Protein AF-A0A9W9FA28-F1 (afdb_monomer_lite)

Radius of gyration: 20.28 Å; chains: 1; bounding box: 43×31×61 Å

Organism: NCBI:txid1506179

Foldseek 3Di:
DLVVCVVPAPLVNLLVVLVVQLVVLVVVQVVVCVVVVHGPPVSNVVSVVSVVVSVVSVVVVVVLVVPDPPDDPDPPDPPPPPPPCVVVVVVVVVVVVD

pLDDT: mean 70.17, std 15.49, range [43.72, 92.81]

Structure (mmCIF, N/CA/C/O backbone):
data_AF-A0A9W9FA28-F1
#
_entry.id   AF-A0A9W9FA28-F1
#
loop_
_atom_site.group_PDB
_atom_site.id
_atom_site.type_symbol
_atom_site.label_atom_id
_atom_site.label_alt_id
_atom_site.label_comp_id
_atom_site.label_asym_id
_atom_site.label_entity_id
_atom_site.label_seq_id
_atom_site.pdbx_PDB_ins_code
_atom_site.Cartn_x
_atom_site.Cartn_y
_atom_site.Cartn_z
_atom_site.occupancy
_atom_site.B_iso_or_equiv
_atom_site.auth_seq_id
_atom_site.auth_comp_id
_atom_site.auth_asym_id
_atom_site.auth_atom_id
_atom_site.pdbx_PDB_model_num
ATOM 1 N N . MET A 1 1 ? 10.135 2.024 8.952 1.00 55.69 1 MET A N 1
ATOM 2 C CA . MET A 1 1 ? 8.764 2.396 9.379 1.00 55.69 1 MET A CA 1
ATOM 3 C C . MET A 1 1 ? 7.831 1.179 9.445 1.00 55.69 1 MET A C 1
ATOM 5 O O . MET A 1 1 ? 7.202 1.000 10.479 1.00 55.69 1 MET A O 1
ATOM 9 N N . LEU A 1 2 ? 7.817 0.286 8.439 1.00 59.38 2 LEU A N 1
ATOM 10 C CA . LEU A 1 2 ? 6.986 -0.940 8.397 1.00 59.38 2 LEU A CA 1
ATOM 11 C C . LEU A 1 2 ? 7.054 -1.848 9.644 1.00 59.38 2 LEU A C 1
ATOM 13 O O . LEU A 1 2 ? 6.020 -2.187 10.217 1.00 59.38 2 LEU A O 1
ATOM 17 N N . LEU A 1 3 ? 8.258 -2.198 10.114 1.00 53.91 3 LEU A N 1
ATOM 18 C CA . LEU A 1 3 ? 8.432 -3.066 11.294 1.00 53.91 3 LEU A CA 1
ATOM 19 C C . LEU A 1 3 ? 7.964 -2.417 12.609 1.00 53.91 3 LEU A C 1
ATOM 21 O O . LEU A 1 3 ? 7.592 -3.118 13.543 1.00 53.91 3 LEU A O 1
AT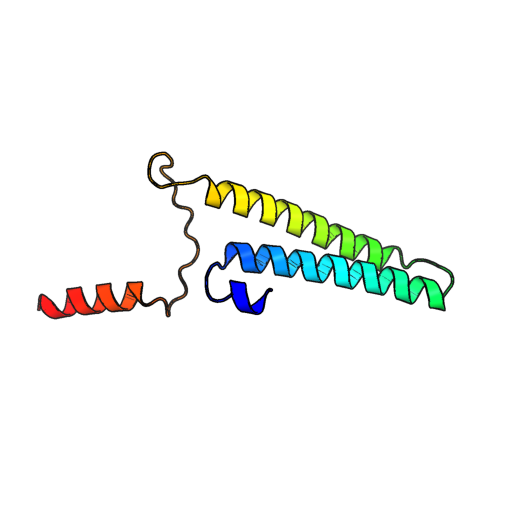OM 25 N N . CYS A 1 4 ? 7.943 -1.083 12.676 1.00 53.09 4 CYS A N 1
ATOM 26 C CA . CYS A 1 4 ? 7.490 -0.341 13.856 1.00 53.09 4 CYS A CA 1
ATOM 27 C C . CYS A 1 4 ? 5.949 -0.321 13.958 1.00 53.09 4 CYS A C 1
ATOM 29 O O . CYS A 1 4 ? 5.390 -0.357 15.051 1.00 53.09 4 CYS A O 1
ATOM 31 N N . ILE A 1 5 ? 5.254 -0.336 12.814 1.00 59.12 5 ILE A N 1
ATOM 32 C CA . ILE A 1 5 ? 3.785 -0.291 12.713 1.00 59.12 5 ILE A CA 1
ATOM 33 C C . ILE A 1 5 ? 3.146 -1.674 12.921 1.00 59.12 5 ILE A C 1
ATOM 35 O O . ILE A 1 5 ? 2.045 -1.759 13.469 1.00 59.12 5 ILE A O 1
ATOM 39 N N . LEU A 1 6 ? 3.856 -2.758 12.577 1.00 52.38 6 LEU A N 1
ATOM 40 C CA . LEU A 1 6 ? 3.413 -4.152 12.756 1.00 52.38 6 LEU A CA 1
ATOM 41 C C . LEU A 1 6 ? 2.942 -4.482 14.180 1.00 52.38 6 LEU A C 1
ATOM 43 O O . LEU A 1 6 ? 2.058 -5.315 14.360 1.00 52.38 6 LEU A O 1
ATOM 47 N N . LYS A 1 7 ? 3.510 -3.817 15.191 1.00 49.66 7 LYS A N 1
ATOM 48 C CA . LYS A 1 7 ? 3.158 -4.022 16.600 1.00 49.66 7 LYS A CA 1
ATOM 49 C C . LYS A 1 7 ? 1.871 -3.294 17.027 1.00 49.66 7 LYS A C 1
ATOM 51 O O . LYS A 1 7 ? 1.301 -3.669 18.046 1.00 49.66 7 LYS A O 1
ATOM 56 N N . SER A 1 8 ? 1.422 -2.277 16.285 1.00 56.91 8 SER A N 1
ATOM 57 C CA . SER A 1 8 ? 0.394 -1.330 16.754 1.00 56.91 8 SER A CA 1
ATOM 58 C C . SER A 1 8 ? -0.846 -1.223 15.852 1.00 56.91 8 SER A C 1
ATOM 60 O O . SER A 1 8 ? -1.935 -0.973 16.357 1.00 56.91 8 SER A O 1
ATOM 62 N N . SER A 1 9 ? -0.745 -1.441 14.532 1.00 65.88 9 SER A N 1
ATOM 63 C CA . SER A 1 9 ? -1.917 -1.379 13.639 1.00 65.88 9 SER A CA 1
ATOM 64 C C . SER A 1 9 ? -1.716 -2.155 12.335 1.00 65.88 9 SER A C 1
ATOM 66 O O . SER A 1 9 ? -0.847 -1.841 11.521 1.00 65.88 9 SER A O 1
ATOM 68 N N . THR A 1 10 ? -2.568 -3.157 12.104 1.00 64.69 10 THR A N 1
ATOM 69 C CA . THR A 1 10 ? -2.563 -3.982 10.884 1.00 64.69 10 THR A CA 1
ATOM 70 C C . THR A 1 10 ? -2.993 -3.193 9.641 1.00 64.69 10 THR A C 1
ATOM 72 O O . THR A 1 10 ? -2.498 -3.452 8.546 1.00 64.69 10 THR A O 1
ATOM 75 N N . ALA A 1 11 ? -3.875 -2.202 9.797 1.00 69.38 11 ALA A N 1
ATOM 76 C CA . ALA A 1 11 ? -4.368 -1.394 8.683 1.00 69.38 11 ALA A CA 1
ATOM 77 C C . ALA A 1 11 ? -3.290 -0.425 8.156 1.00 69.38 11 ALA A C 1
ATOM 79 O O . ALA A 1 11 ? -3.097 -0.315 6.942 1.00 69.38 11 ALA A O 1
ATOM 80 N N . LEU A 1 12 ? -2.517 0.195 9.057 1.00 71.38 12 LEU A N 1
ATOM 81 C CA . LEU A 1 12 ? -1.370 1.030 8.686 1.00 71.38 12 LEU A CA 1
ATOM 82 C C . LEU A 1 12 ? -0.235 0.193 8.077 1.00 71.38 12 LEU A C 1
ATOM 84 O O . LEU A 1 12 ? 0.449 0.662 7.171 1.00 71.38 12 LEU A O 1
ATOM 88 N N . PHE A 1 13 ? -0.050 -1.054 8.521 1.00 75.19 13 PHE A N 1
ATOM 89 C CA . PHE A 1 13 ? 0.945 -1.956 7.936 1.00 75.19 13 PHE A CA 1
ATOM 90 C C . PHE A 1 13 ? 0.671 -2.244 6.453 1.00 75.19 13 PHE A C 1
ATOM 92 O O . PHE A 1 13 ? 1.578 -2.110 5.634 1.00 75.19 13 PHE A O 1
ATOM 99 N N . LEU A 1 14 ? -0.573 -2.586 6.098 1.00 76.44 14 LEU A N 1
ATOM 100 C CA . LEU A 1 14 ? -0.956 -2.863 4.708 1.00 76.44 14 LEU A CA 1
ATOM 101 C C . LEU A 1 14 ? -0.779 -1.638 3.797 1.00 76.44 14 LEU A C 1
ATOM 103 O O . LEU A 1 14 ? -0.307 -1.783 2.672 1.00 76.44 14 LEU A O 1
ATOM 107 N N . LEU A 1 15 ? -1.098 -0.436 4.291 1.00 82.88 15 LEU A N 1
ATOM 108 C CA . LEU A 1 15 ? -0.902 0.820 3.557 1.00 82.88 15 LEU A CA 1
ATOM 109 C C . LEU A 1 15 ? 0.570 1.024 3.196 1.00 82.88 15 LEU A C 1
ATOM 111 O O . LEU A 1 15 ? 0.897 1.188 2.021 1.00 82.88 15 LEU A O 1
ATOM 115 N N . PHE A 1 16 ? 1.455 0.988 4.197 1.00 81.69 16 PHE A N 1
ATOM 116 C CA . PHE A 1 16 ? 2.886 1.163 3.962 1.00 81.69 16 PHE A CA 1
ATOM 117 C C . PHE A 1 16 ? 3.447 0.043 3.084 1.00 81.69 16 PHE A C 1
ATOM 119 O O . PHE A 1 16 ? 4.242 0.322 2.202 1.00 81.69 16 PHE A O 1
ATOM 126 N N . PHE A 1 17 ? 2.970 -1.196 3.232 1.00 84.00 17 PHE A N 1
ATOM 127 C CA . PHE A 1 17 ? 3.438 -2.316 2.417 1.00 84.00 17 PHE A CA 1
ATOM 128 C C . PHE A 1 17 ? 3.149 -2.107 0.923 1.00 84.00 17 PHE A C 1
ATOM 130 O O . PHE A 1 17 ? 4.056 -2.228 0.101 1.00 84.00 17 PHE A O 1
ATOM 137 N N . PHE A 1 18 ? 1.914 -1.744 0.560 1.00 88.06 18 PHE A N 1
ATOM 138 C CA . PHE A 1 18 ? 1.570 -1.467 -0.841 1.00 88.06 18 PHE A CA 1
ATOM 139 C C . PHE A 1 18 ? 2.305 -0.239 -1.388 1.00 88.06 18 PHE A C 1
ATOM 141 O O . PHE A 1 18 ? 2.704 -0.222 -2.554 1.00 88.06 18 PHE A O 1
ATOM 148 N N . LEU A 1 19 ? 2.522 0.773 -0.546 1.00 90.06 19 LEU A N 1
ATOM 149 C CA . LEU A 1 19 ? 3.247 1.983 -0.917 1.00 90.06 19 LEU A CA 1
ATOM 150 C C . LEU A 1 19 ? 4.746 1.720 -1.156 1.00 90.06 19 LEU A C 1
ATOM 152 O O . LEU A 1 19 ? 5.291 2.192 -2.154 1.00 90.06 19 LEU A O 1
ATOM 156 N N . ASP A 1 20 ? 5.395 0.944 -0.286 1.00 88.44 20 ASP A N 1
ATOM 157 C CA . ASP A 1 20 ? 6.795 0.525 -0.429 1.00 88.44 20 ASP A CA 1
ATOM 158 C C . ASP A 1 20 ? 6.989 -0.297 -1.718 1.00 88.44 20 ASP A C 1
ATOM 160 O O . ASP A 1 20 ? 7.925 -0.048 -2.480 1.00 88.44 20 ASP A O 1
ATOM 164 N N . VAL A 1 21 ? 6.061 -1.212 -2.030 1.00 89.88 21 VAL A N 1
ATOM 165 C CA . VAL A 1 21 ? 6.072 -1.979 -3.289 1.00 89.88 21 VAL A CA 1
ATOM 166 C C . VAL A 1 21 ? 5.900 -1.061 -4.510 1.00 89.88 21 VAL A C 1
ATOM 168 O O . VAL A 1 21 ? 6.636 -1.213 -5.483 1.00 89.88 21 VAL A O 1
ATOM 171 N N . ASN A 1 22 ? 4.999 -0.071 -4.469 1.00 92.75 22 ASN A N 1
ATOM 172 C CA . ASN A 1 22 ? 4.827 0.907 -5.554 1.00 92.75 22 ASN A CA 1
ATOM 173 C C . ASN A 1 22 ? 6.130 1.662 -5.869 1.00 92.75 22 ASN A C 1
ATOM 175 O O . ASN A 1 22 ? 6.571 1.677 -7.022 1.00 92.75 22 ASN A O 1
ATOM 179 N N . TYR A 1 23 ? 6.771 2.253 -4.856 1.00 89.38 23 TYR A N 1
ATOM 180 C CA . TYR A 1 23 ? 8.015 3.000 -5.063 1.00 89.38 23 TYR A CA 1
ATOM 181 C C . TYR A 1 23 ? 9.178 2.100 -5.484 1.00 89.38 23 TYR A C 1
ATOM 183 O O . TYR A 1 23 ? 9.989 2.514 -6.312 1.00 89.38 23 TYR A O 1
ATOM 191 N N . LEU A 1 24 ? 9.239 0.863 -4.985 1.00 91.31 24 LEU A N 1
ATOM 192 C CA . LEU A 1 24 ? 10.241 -0.114 -5.406 1.00 91.31 24 LEU A CA 1
ATOM 193 C C . LEU A 1 24 ? 10.077 -0.488 -6.887 1.00 91.31 24 LEU A C 1
ATOM 195 O O . LEU A 1 24 ? 11.062 -0.497 -7.625 1.00 91.31 24 LEU A O 1
ATOM 199 N N . LEU A 1 25 ? 8.848 -0.729 -7.356 1.00 87.50 25 LEU A N 1
ATOM 200 C CA . LEU A 1 25 ? 8.588 -1.046 -8.765 1.00 87.50 25 LEU A CA 1
ATOM 201 C C . LEU A 1 25 ? 8.842 0.147 -9.693 1.00 87.50 25 LEU A C 1
ATOM 203 O O . LEU A 1 25 ? 9.439 -0.038 -10.754 1.00 87.50 25 LEU A O 1
ATOM 207 N N . LEU A 1 26 ? 8.437 1.362 -9.306 1.00 88.38 26 LEU A N 1
ATOM 208 C CA . LEU A 1 26 ? 8.764 2.575 -10.067 1.00 88.38 26 LEU A CA 1
ATOM 209 C C . LEU A 1 26 ? 10.280 2.797 -10.123 1.00 88.38 26 LEU A C 1
ATOM 211 O O . LEU A 1 26 ? 10.816 3.072 -11.195 1.00 88.38 26 LEU A O 1
ATOM 215 N N . GLY A 1 27 ? 10.977 2.619 -8.999 1.00 87.56 27 GLY A N 1
ATOM 216 C CA . GLY A 1 27 ? 12.433 2.720 -8.928 1.00 87.56 27 GLY A CA 1
ATOM 217 C C . GLY A 1 27 ? 13.122 1.747 -9.883 1.00 87.56 27 GLY A C 1
ATOM 218 O O . GLY A 1 27 ? 13.956 2.163 -10.682 1.00 87.56 27 GLY A O 1
ATOM 219 N N . ILE A 1 28 ? 12.721 0.472 -9.883 1.00 86.69 28 ILE A N 1
ATOM 220 C CA . ILE A 1 28 ? 13.260 -0.535 -10.812 1.00 86.69 28 ILE A CA 1
ATOM 221 C C . ILE A 1 28 ? 12.926 -0.185 -12.268 1.00 86.69 28 ILE A C 1
ATOM 223 O O . ILE A 1 28 ? 13.781 -0.340 -13.139 1.00 86.69 28 ILE A O 1
ATOM 227 N N . ALA A 1 29 ? 11.715 0.308 -12.551 1.00 86.06 29 ALA A N 1
ATOM 228 C CA . ALA A 1 29 ? 11.336 0.722 -13.901 1.00 86.06 29 ALA A CA 1
ATOM 229 C C . ALA A 1 29 ? 12.252 1.831 -14.441 1.00 86.06 29 ALA A C 1
ATOM 231 O O . ALA A 1 29 ? 12.641 1.774 -15.607 1.00 86.06 29 ALA A O 1
ATOM 232 N N . HIS A 1 30 ? 12.620 2.801 -13.597 1.00 82.75 30 HIS A N 1
ATOM 233 C CA . HIS A 1 30 ? 13.525 3.894 -13.958 1.00 82.75 30 HIS A CA 1
ATOM 234 C C . HIS A 1 30 ? 14.996 3.458 -14.022 1.00 82.75 30 HIS A C 1
ATOM 236 O O . HIS A 1 30 ? 15.678 3.808 -14.980 1.00 82.75 30 HIS A O 1
ATOM 242 N N . LEU A 1 31 ? 15.471 2.632 -13.085 1.00 84.25 31 LEU A N 1
ATOM 243 C CA . LEU A 1 31 ? 16.841 2.099 -13.115 1.00 84.25 31 LEU A CA 1
ATOM 244 C C . LEU A 1 31 ? 17.091 1.214 -14.346 1.00 84.25 31 LEU A C 1
ATOM 246 O O . LEU A 1 31 ? 18.145 1.290 -14.968 1.00 84.25 31 LEU A O 1
ATOM 250 N N . HIS A 1 32 ? 16.106 0.405 -14.742 1.00 77.44 32 HIS A N 1
ATOM 251 C CA . HIS A 1 32 ? 16.198 -0.434 -15.941 1.00 77.44 32 HIS A CA 1
ATOM 252 C C . HIS A 1 32 ? 16.034 0.380 -17.242 1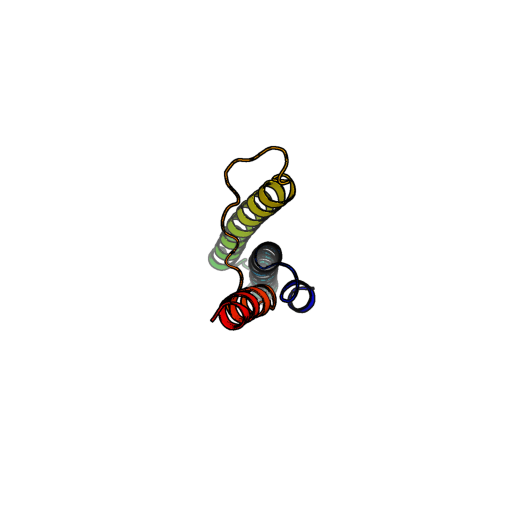.00 77.44 32 HIS A C 1
ATOM 254 O O . HIS A 1 32 ? 16.520 -0.020 -18.304 1.00 77.44 32 HIS A O 1
ATOM 260 N N . ALA A 1 33 ? 15.371 1.540 -17.176 1.00 74.62 33 ALA A N 1
ATOM 261 C CA . ALA A 1 33 ? 15.290 2.453 -18.312 1.00 74.62 33 ALA A CA 1
ATOM 262 C C . ALA A 1 33 ? 16.664 3.035 -18.674 1.00 74.62 33 ALA A C 1
ATOM 264 O O . ALA A 1 33 ? 16.947 3.226 -19.855 1.00 74.62 33 ALA A O 1
ATOM 265 N N . GLU A 1 34 ? 17.530 3.256 -17.682 1.00 63.84 34 GLU A N 1
ATOM 266 C CA . GLU A 1 34 ? 18.871 3.812 -17.888 1.00 63.84 34 GLU A CA 1
ATOM 267 C C . GLU A 1 34 ? 19.814 2.842 -18.617 1.00 63.84 34 GLU A C 1
ATOM 269 O O . GLU A 1 34 ? 20.612 3.269 -19.447 1.00 63.84 34 GLU A O 1
ATOM 274 N N . SER A 1 35 ? 19.676 1.528 -18.404 1.00 64.69 35 SER A N 1
ATOM 275 C CA . SER A 1 35 ? 20.522 0.526 -19.072 1.00 64.69 35 SER A CA 1
ATOM 276 C C . SER A 1 35 ? 20.082 0.176 -20.498 1.00 64.69 35 SER A C 1
ATOM 278 O O . SER A 1 35 ? 20.884 -0.336 -21.274 1.00 64.69 35 SER A O 1
ATOM 280 N N . THR A 1 36 ? 18.813 0.415 -20.846 1.00 64.75 36 THR A N 1
ATOM 281 C CA . THR A 1 36 ? 18.206 -0.051 -22.115 1.00 64.75 36 THR A CA 1
ATOM 282 C C . THR A 1 36 ? 17.740 1.108 -23.007 1.00 64.75 36 THR A C 1
ATOM 284 O O . THR A 1 36 ? 17.299 0.899 -24.135 1.00 64.75 36 THR A O 1
ATOM 287 N N . GLY A 1 37 ? 17.796 2.349 -22.509 1.00 67.62 37 GLY A N 1
ATOM 288 C CA . GLY A 1 37 ? 17.332 3.555 -23.207 1.00 67.62 37 GLY A CA 1
ATOM 289 C C . GLY A 1 37 ? 15.810 3.643 -23.387 1.00 67.62 37 GLY A C 1
ATOM 290 O O . GLY A 1 37 ? 15.313 4.592 -23.988 1.00 67.62 37 GLY A O 1
ATOM 291 N N . THR A 1 38 ? 15.050 2.667 -22.879 1.00 72.31 38 THR A N 1
ATOM 292 C CA . THR A 1 38 ? 13.587 2.600 -22.981 1.00 72.31 38 THR A CA 1
ATOM 293 C C . THR A 1 38 ? 12.971 2.195 -21.649 1.00 72.31 38 THR A C 1
ATOM 295 O O . THR A 1 38 ? 13.390 1.229 -21.014 1.00 72.31 38 THR A O 1
ATOM 298 N N . ILE A 1 39 ? 11.950 2.940 -21.216 1.00 73.81 39 ILE A N 1
ATOM 299 C CA . ILE A 1 39 ? 11.216 2.643 -19.984 1.00 73.81 39 ILE A CA 1
ATOM 300 C C . ILE A 1 39 ? 10.385 1.378 -20.196 1.00 73.81 39 ILE A C 1
ATOM 302 O O . ILE A 1 39 ? 9.586 1.288 -21.130 1.00 73.81 39 ILE A O 1
ATOM 306 N N . ASN A 1 40 ? 10.526 0.415 -19.287 1.00 77.44 40 ASN A N 1
ATOM 307 C CA . ASN A 1 40 ? 9.703 -0.787 -19.278 1.00 77.44 40 ASN A CA 1
ATOM 308 C C . ASN A 1 40 ? 8.263 -0.448 -18.856 1.00 77.44 40 ASN A C 1
ATOM 310 O O . ASN A 1 40 ? 7.922 -0.451 -17.670 1.00 77.44 40 ASN A O 1
ATOM 314 N N . ILE A 1 41 ? 7.407 -0.189 -19.849 1.00 82.62 41 ILE A N 1
ATOM 315 C CA . ILE A 1 41 ? 6.000 0.218 -19.681 1.00 82.62 41 ILE A CA 1
ATOM 316 C C . ILE A 1 41 ? 5.230 -0.775 -18.794 1.00 82.62 41 ILE A C 1
ATOM 318 O O . ILE A 1 41 ? 4.406 -0.373 -17.975 1.00 82.62 41 ILE A O 1
ATOM 322 N N . SER A 1 42 ? 5.517 -2.075 -18.911 1.00 84.44 42 SER A N 1
ATOM 323 C CA . SER A 1 42 ? 4.875 -3.121 -18.104 1.00 84.44 42 SER A CA 1
ATOM 324 C C . SER A 1 42 ? 5.186 -2.989 -16.609 1.00 84.44 42 SER A C 1
ATOM 326 O O . SER A 1 42 ? 4.286 -3.124 -15.783 1.00 84.44 42 SER A O 1
ATOM 328 N N . VAL A 1 43 ? 6.436 -2.674 -16.254 1.00 84.81 43 VAL A N 1
ATOM 329 C CA . VAL A 1 43 ? 6.872 -2.518 -14.852 1.00 84.81 43 VAL A CA 1
ATOM 330 C C . VAL A 1 43 ? 6.314 -1.223 -14.265 1.00 84.81 43 VAL A C 1
ATOM 332 O O . VAL A 1 43 ? 5.829 -1.211 -13.135 1.00 84.81 43 VAL A O 1
ATOM 335 N N . GLN A 1 44 ? 6.290 -0.152 -15.061 1.00 88.44 44 GLN A N 1
ATOM 336 C CA . GLN A 1 44 ? 5.692 1.120 -14.660 1.00 88.44 44 GLN A CA 1
ATOM 337 C C . GLN A 1 44 ? 4.181 0.990 -14.408 1.00 88.44 44 GLN A C 1
ATOM 339 O O . GLN A 1 44 ? 3.674 1.492 -13.404 1.00 88.44 44 GLN A O 1
ATOM 344 N N . LYS A 1 45 ? 3.457 0.263 -15.272 1.00 88.94 45 LYS A N 1
ATOM 345 C CA . LYS A 1 45 ? 2.031 -0.041 -15.067 1.00 88.94 45 LYS A CA 1
ATOM 346 C C . LYS A 1 45 ? 1.796 -0.899 -13.825 1.00 88.94 45 LYS A C 1
ATOM 348 O O . LYS A 1 45 ? 0.840 -0.644 -13.097 1.00 88.94 45 LYS A O 1
ATOM 353 N N . ALA A 1 46 ? 2.664 -1.878 -13.563 1.00 91.00 46 ALA A N 1
ATOM 354 C CA . ALA A 1 46 ? 2.586 -2.689 -12.352 1.00 91.00 46 ALA A CA 1
ATOM 355 C C . ALA A 1 46 ? 2.782 -1.837 -11.086 1.00 91.00 46 ALA A C 1
ATOM 357 O O . ALA A 1 46 ? 2.003 -1.972 -10.146 1.00 91.00 46 ALA A O 1
ATOM 358 N N . GLY A 1 47 ? 3.744 -0.906 -11.081 1.00 89.94 47 GLY A N 1
ATOM 359 C CA . GLY A 1 47 ? 3.902 0.060 -9.989 1.00 89.94 47 GLY A CA 1
ATOM 360 C C . GLY A 1 47 ? 2.658 0.935 -9.804 1.00 89.94 47 GLY A C 1
ATOM 361 O O . GLY A 1 47 ? 2.108 0.993 -8.708 1.00 89.94 47 GLY A O 1
ATOM 362 N N . GLY A 1 48 ? 2.115 1.491 -10.892 1.00 89.81 48 GLY A N 1
ATOM 363 C CA . GLY A 1 48 ? 0.868 2.264 -10.855 1.00 89.81 48 GLY A CA 1
ATOM 364 C C . GLY A 1 48 ? -0.327 1.494 -10.271 1.00 89.81 48 GLY A C 1
ATOM 365 O O . GLY A 1 48 ? -1.089 2.053 -9.483 1.00 89.81 48 GLY A O 1
ATOM 366 N N . PHE A 1 49 ? -0.465 0.201 -10.584 1.00 92.56 49 PHE A N 1
ATOM 367 C CA . PHE A 1 49 ? -1.492 -0.663 -9.988 1.00 92.56 49 PHE A CA 1
ATOM 368 C C . PHE A 1 49 ? -1.339 -0.779 -8.463 1.00 92.56 49 PHE A C 1
ATOM 370 O O . PHE A 1 49 ? -2.313 -0.597 -7.728 1.00 92.56 49 PHE A O 1
ATOM 377 N N . TRP A 1 50 ? -0.117 -1.002 -7.971 1.00 91.44 50 TRP A N 1
ATOM 378 C CA . TRP A 1 50 ? 0.163 -1.015 -6.531 1.00 91.44 50 TRP A CA 1
ATOM 379 C C . TRP A 1 50 ? -0.079 0.348 -5.870 1.00 91.44 50 TRP A C 1
ATOM 381 O O . TRP A 1 50 ? -0.573 0.398 -4.744 1.00 91.44 50 TRP A O 1
ATOM 391 N N . GLY A 1 51 ? 0.180 1.452 -6.576 1.00 91.69 51 GLY A N 1
ATOM 392 C CA . GLY A 1 51 ? -0.144 2.804 -6.114 1.00 91.69 51 GLY A CA 1
ATOM 393 C C . GLY A 1 51 ? -1.647 3.034 -5.910 1.00 91.69 51 GLY A C 1
ATOM 394 O O . GLY A 1 51 ? -2.048 3.621 -4.905 1.00 91.69 51 GLY A O 1
ATOM 395 N N . ILE A 1 52 ? -2.496 2.516 -6.805 1.00 92.81 52 ILE A N 1
ATOM 396 C CA . ILE A 1 52 ? -3.962 2.591 -6.660 1.00 92.81 52 ILE A CA 1
ATOM 397 C C . ILE A 1 52 ? -4.428 1.789 -5.436 1.00 92.81 52 ILE A C 1
ATOM 399 O O . ILE A 1 52 ? -5.243 2.279 -4.652 1.00 92.81 52 ILE A O 1
ATOM 403 N N . LEU A 1 53 ? -3.880 0.587 -5.227 1.00 89.44 53 LEU A N 1
ATOM 404 C CA . LEU A 1 53 ? -4.170 -0.216 -4.034 1.00 89.44 53 LEU A CA 1
ATOM 405 C C . LEU A 1 53 ? -3.742 0.500 -2.745 1.00 89.44 53 LEU A C 1
ATOM 407 O O . LEU A 1 53 ? -4.489 0.501 -1.765 1.00 89.44 53 LEU A O 1
ATOM 411 N N . ALA A 1 54 ? -2.583 1.161 -2.757 1.00 91.00 54 ALA A N 1
ATOM 412 C CA . ALA A 1 54 ? -2.113 1.963 -1.632 1.00 91.00 54 ALA A CA 1
ATOM 413 C C . ALA A 1 54 ? -3.051 3.150 -1.335 1.00 91.00 54 ALA A C 1
ATOM 415 O O . ALA A 1 54 ? -3.356 3.406 -0.170 1.00 91.00 54 ALA A O 1
ATOM 416 N N . ALA A 1 55 ? -3.565 3.835 -2.363 1.00 90.69 55 ALA A N 1
ATOM 417 C CA . ALA A 1 55 ? -4.510 4.943 -2.199 1.00 90.69 55 ALA A CA 1
ATOM 418 C C . ALA A 1 55 ? -5.851 4.488 -1.592 1.00 90.69 55 ALA A C 1
ATOM 420 O O . ALA A 1 55 ? -6.363 5.127 -0.671 1.00 90.69 55 ALA A O 1
ATOM 421 N N . LEU A 1 56 ? -6.388 3.350 -2.046 1.00 87.06 56 LEU A N 1
ATOM 422 C CA . LEU A 1 56 ? -7.597 2.752 -1.466 1.00 87.06 56 LEU A CA 1
ATOM 423 C C . LEU A 1 56 ? -7.377 2.321 -0.007 1.00 87.06 56 LEU A C 1
ATOM 425 O O . LEU A 1 56 ? -8.230 2.561 0.849 1.00 87.06 56 LEU A O 1
ATOM 429 N N . ALA A 1 57 ? -6.214 1.740 0.301 1.00 84.00 57 ALA A N 1
ATOM 430 C CA . ALA A 1 57 ? -5.845 1.386 1.670 1.00 84.00 57 ALA A CA 1
ATOM 431 C C . ALA A 1 57 ? -5.685 2.627 2.568 1.00 84.00 57 ALA A C 1
ATOM 433 O O . ALA A 1 57 ? -6.079 2.592 3.736 1.00 84.00 57 ALA A O 1
ATOM 434 N N . ALA A 1 58 ? -5.149 3.733 2.044 1.00 85.88 58 ALA A N 1
ATOM 435 C CA . ALA A 1 58 ? -5.050 5.003 2.762 1.00 85.88 58 ALA A CA 1
ATOM 436 C C . ALA A 1 58 ? -6.425 5.595 3.079 1.00 85.88 58 ALA A C 1
ATOM 438 O O . ALA A 1 58 ? -6.671 6.000 4.216 1.00 85.88 58 ALA A O 1
ATOM 439 N N . TRP A 1 59 ? -7.341 5.557 2.111 1.00 82.19 59 TRP A N 1
ATOM 440 C CA . TRP A 1 59 ? -8.725 5.975 2.314 1.00 82.19 59 TRP A CA 1
ATOM 441 C C . TRP A 1 59 ? -9.416 5.164 3.417 1.00 82.19 59 TRP A C 1
ATOM 443 O O . TRP A 1 59 ? -10.038 5.728 4.316 1.00 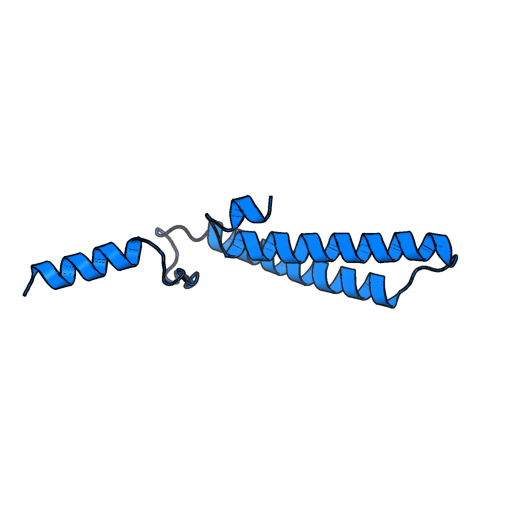82.19 59 TRP A O 1
ATOM 453 N N . TYR A 1 60 ? -9.252 3.839 3.402 1.00 77.56 60 TYR A N 1
ATOM 454 C CA . TYR A 1 60 ? -9.804 2.963 4.435 1.00 77.56 60 TYR A CA 1
ATOM 455 C C . TYR A 1 60 ? -9.209 3.238 5.824 1.00 77.56 60 TYR A C 1
ATOM 457 O O . TYR A 1 60 ? -9.939 3.264 6.812 1.00 77.56 60 TYR A O 1
ATOM 465 N N . ASN A 1 61 ? -7.900 3.492 5.912 1.00 78.50 61 ASN A N 1
ATOM 466 C CA . ASN A 1 61 ? -7.255 3.865 7.174 1.00 78.50 61 ASN A CA 1
ATOM 467 C C . ASN A 1 61 ? -7.784 5.196 7.726 1.00 78.50 61 ASN A C 1
ATOM 469 O O . ASN A 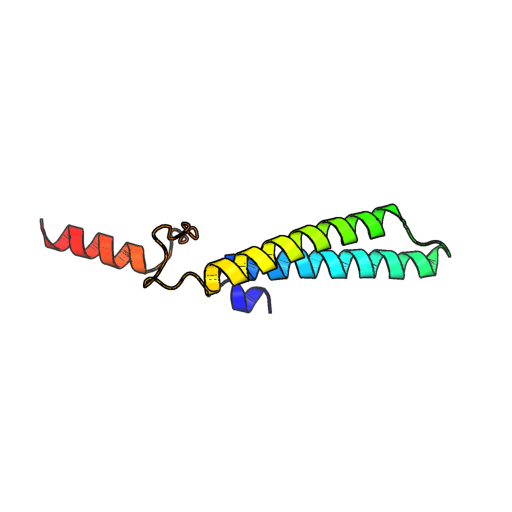1 61 ? -8.012 5.302 8.928 1.00 78.50 61 ASN A O 1
ATOM 473 N N . ALA A 1 62 ? -8.019 6.190 6.864 1.00 78.94 62 ALA A N 1
ATOM 474 C CA . ALA A 1 62 ? -8.614 7.461 7.272 1.00 78.94 62 ALA A CA 1
ATOM 475 C C . ALA A 1 62 ? -10.054 7.271 7.777 1.00 78.94 62 ALA A C 1
ATOM 477 O O . ALA A 1 62 ? -10.414 7.806 8.823 1.00 78.94 62 ALA A O 1
ATOM 478 N N . PHE A 1 63 ? -10.854 6.450 7.089 1.00 73.25 63 PHE A N 1
ATOM 479 C CA . PHE A 1 63 ? -12.215 6.124 7.520 1.00 73.25 63 PHE A CA 1
ATOM 480 C C . PHE A 1 63 ? -12.239 5.384 8.866 1.00 73.25 63 PHE A C 1
ATOM 482 O O . PHE A 1 63 ? -12.989 5.760 9.764 1.00 73.25 63 PHE A O 1
ATOM 489 N N . ALA A 1 64 ? -11.378 4.379 9.040 1.00 68.06 64 ALA A N 1
ATOM 490 C CA . ALA A 1 64 ? -11.247 3.647 10.298 1.00 68.06 64 ALA A CA 1
ATOM 491 C C . ALA A 1 64 ? -10.745 4.535 11.452 1.00 68.06 64 ALA A C 1
ATOM 493 O O . ALA A 1 64 ? -11.123 4.301 12.594 1.00 68.06 64 ALA A O 1
ATOM 494 N N . GLY A 1 65 ? -9.930 5.557 11.162 1.00 64.88 65 GLY A N 1
ATOM 495 C CA . GLY A 1 65 ? -9.476 6.543 12.148 1.00 64.88 65 GLY A CA 1
ATOM 496 C C . GLY A 1 65 ? -10.536 7.573 12.554 1.00 64.88 65 GLY A C 1
ATOM 497 O O . GLY A 1 65 ? -10.448 8.117 13.646 1.00 64.88 65 GLY A O 1
ATOM 498 N N . ILE A 1 66 ? -11.535 7.836 11.703 1.00 63.44 66 ILE A N 1
ATOM 499 C CA . ILE A 1 66 ? -12.657 8.753 11.992 1.00 63.44 66 ILE A CA 1
ATOM 500 C C . ILE A 1 66 ? -13.826 8.019 12.677 1.00 63.44 66 ILE A C 1
ATOM 502 O O . ILE A 1 66 ? -14.660 8.643 13.334 1.00 63.44 66 ILE A O 1
ATOM 506 N N . ALA A 1 67 ? -13.897 6.693 12.551 1.00 58.41 67 ALA A N 1
ATOM 507 C CA . ALA A 1 67 ? -14.900 5.861 13.206 1.00 58.41 67 ALA A CA 1
ATOM 508 C C . ALA A 1 67 ? -14.594 5.667 14.710 1.00 58.41 67 ALA A C 1
ATOM 510 O O . ALA A 1 67 ? -14.240 4.576 15.150 1.00 58.41 67 ALA A O 1
ATOM 511 N N . ASP A 1 68 ? -14.736 6.732 15.502 1.00 54.28 68 ASP A N 1
ATOM 512 C CA . ASP A 1 68 ? -14.678 6.699 16.971 1.00 54.28 68 ASP A CA 1
ATOM 513 C C . ASP A 1 68 ? -16.014 6.154 17.558 1.00 54.28 68 ASP A C 1
ATOM 515 O O . ASP A 1 68 ? -17.085 6.392 16.977 1.00 54.28 68 ASP A O 1
ATOM 519 N N . PRO A 1 69 ? -16.017 5.446 18.712 1.00 52.03 69 PRO A N 1
ATOM 520 C CA . PRO A 1 69 ? -17.156 4.684 19.253 1.00 52.03 69 PRO A CA 1
ATOM 521 C C . PRO A 1 69 ? -18.413 5.490 19.617 1.00 52.03 69 PRO A C 1
ATOM 523 O O . PRO A 1 69 ? -19.409 4.901 20.030 1.00 52.03 69 PRO A O 1
ATOM 526 N N . GLY A 1 70 ? -18.389 6.818 19.492 1.00 53.28 70 GLY A N 1
ATOM 527 C CA . GLY A 1 70 ? -19.542 7.683 19.742 1.00 53.28 70 GLY A CA 1
ATOM 528 C C . GLY A 1 70 ? -20.532 7.800 18.575 1.00 53.28 70 GLY A C 1
ATOM 529 O O . GLY A 1 70 ? -21.624 8.315 18.798 1.00 53.28 70 GLY A O 1
ATOM 530 N N . ASN A 1 71 ? -20.186 7.362 17.349 1.00 46.59 71 ASN A N 1
ATOM 531 C CA . ASN A 1 71 ? -20.982 7.705 16.154 1.00 46.59 71 ASN A CA 1
ATOM 532 C C . ASN A 1 71 ? -21.121 6.620 15.058 1.00 46.59 71 ASN A C 1
ATOM 534 O O . ASN A 1 71 ? -21.676 6.911 14.002 1.00 46.59 71 ASN A O 1
ATOM 538 N N . SER A 1 72 ? -20.649 5.378 15.234 1.00 43.72 72 SER A N 1
ATOM 539 C CA . SER A 1 72 ? -20.779 4.368 14.165 1.00 43.72 72 SER A CA 1
ATOM 540 C C . SER A 1 72 ? -21.069 2.960 14.681 1.00 43.72 72 SER A C 1
ATOM 542 O O . SER A 1 72 ? -20.276 2.355 15.395 1.00 43.72 72 SER A O 1
ATOM 544 N N . PHE A 1 73 ? -22.220 2.426 14.266 1.00 48.44 73 PHE A N 1
ATOM 545 C CA . PHE A 1 73 ? -22.785 1.116 14.623 1.00 48.44 73 PHE A CA 1
ATOM 546 C C . PHE A 1 73 ? -22.043 -0.075 13.970 1.00 48.44 73 PHE A C 1
ATOM 548 O O . PHE A 1 73 ? -22.495 -1.216 14.046 1.00 48.44 73 PHE A O 1
ATOM 555 N N . PHE A 1 74 ? -20.906 0.173 13.307 1.00 44.84 74 PHE A N 1
ATOM 556 C CA . PHE A 1 74 ? -20.120 -0.837 12.602 1.00 44.84 74 PHE A CA 1
ATOM 557 C C . PHE A 1 74 ? -18.634 -0.671 12.936 1.00 44.84 74 PHE A C 1
ATOM 559 O O . PHE A 1 74 ? -17.861 -0.076 12.186 1.00 44.84 74 PHE A O 1
ATOM 566 N N . ALA A 1 75 ? -18.225 -1.210 14.086 1.00 48.19 75 ALA A N 1
ATOM 567 C CA . ALA A 1 75 ? -16.821 -1.501 14.338 1.00 48.19 75 ALA A CA 1
ATOM 568 C C . ALA A 1 75 ? -16.402 -2.591 13.344 1.00 48.19 75 ALA A C 1
ATOM 570 O O . ALA A 1 75 ? -16.620 -3.780 13.577 1.00 48.19 75 ALA A O 1
ATOM 571 N N . ILE A 1 76 ? -15.872 -2.179 12.192 1.00 49.41 76 ILE A N 1
ATOM 572 C CA . ILE A 1 76 ? -15.334 -3.100 11.195 1.00 49.41 76 ILE A CA 1
ATOM 573 C C . ILE A 1 76 ? -14.281 -3.943 11.922 1.00 49.41 76 ILE A C 1
ATOM 575 O O . ILE A 1 76 ? -13.366 -3.361 12.514 1.00 49.41 76 ILE A O 1
ATOM 579 N N . PRO A 1 77 ? -14.405 -5.283 11.953 1.00 54.41 77 PRO A N 1
ATOM 580 C CA . PRO A 1 77 ? -13.507 -6.119 12.723 1.00 54.41 77 PRO A CA 1
ATOM 581 C C . PRO A 1 77 ? -12.120 -6.045 12.094 1.00 54.41 77 PRO A C 1
ATOM 583 O O . PRO A 1 77 ? -11.780 -6.787 11.174 1.00 54.41 77 PRO A O 1
ATOM 586 N N . VAL A 1 78 ? -11.291 -5.143 12.612 1.00 52.09 78 VAL A N 1
ATOM 587 C CA . VAL A 1 78 ? -9.846 -5.256 12.495 1.00 52.09 78 VAL A CA 1
ATOM 588 C C . VAL A 1 78 ? -9.510 -6.570 13.178 1.00 52.09 78 VAL A C 1
ATOM 590 O O . VAL A 1 78 ? -9.715 -6.716 14.385 1.00 52.09 78 VAL A O 1
ATOM 593 N N . GLY A 1 79 ? -9.137 -7.572 12.381 1.00 53.19 79 GLY A N 1
ATOM 594 C CA . GLY A 1 79 ? -8.797 -8.900 12.867 1.00 53.19 79 GLY A CA 1
ATOM 595 C C . GLY A 1 79 ? -7.785 -8.764 13.994 1.00 53.19 79 GLY A C 1
ATOM 596 O O . GLY A 1 79 ? -6.604 -8.533 13.756 1.00 53.19 79 GLY A O 1
ATOM 597 N N . HIS A 1 80 ? -8.262 -8.849 15.235 1.00 53.34 80 HIS A N 1
ATOM 598 C CA . HIS A 1 80 ? -7.393 -8.876 16.391 1.00 53.34 80 HIS A CA 1
ATOM 599 C C . HIS A 1 80 ? -6.638 -10.191 16.295 1.00 53.34 80 HIS A C 1
ATOM 601 O O . HIS A 1 80 ? -7.231 -11.270 16.391 1.00 53.34 80 HIS A O 1
ATOM 607 N N . PHE A 1 81 ? -5.337 -10.090 16.048 1.00 54.62 81 PHE A N 1
ATOM 608 C CA . PHE A 1 81 ? -4.460 -11.243 15.997 1.00 54.62 81 PHE A CA 1
ATOM 609 C C . PHE A 1 81 ? -4.654 -12.119 17.243 1.00 54.62 81 PHE A C 1
ATOM 611 O O . PHE A 1 81 ? -4.834 -11.621 18.358 1.00 54.62 81 PHE A O 1
ATOM 618 N N . SER A 1 82 ? -4.635 -13.440 17.050 1.00 49.97 82 SER A N 1
ATOM 619 C CA . SER A 1 82 ? -4.980 -14.430 18.080 1.00 49.97 82 SER A CA 1
ATOM 620 C C . SER A 1 82 ? -4.099 -14.374 19.335 1.00 49.97 82 SER A C 1
ATOM 622 O O . SER A 1 82 ? -4.511 -14.895 20.368 1.00 49.97 82 SER A O 1
ATOM 624 N N . TRP A 1 83 ? -2.941 -13.708 19.279 1.00 59.31 83 TRP A N 1
ATOM 625 C CA . TRP A 1 83 ? -2.030 -13.511 20.410 1.00 59.31 83 TRP A CA 1
ATOM 626 C C . TRP A 1 83 ? -2.271 -12.215 21.205 1.00 59.31 83 TRP A C 1
ATOM 628 O O . TRP A 1 83 ? -1.531 -11.941 22.150 1.00 59.31 83 TRP A O 1
ATOM 638 N N . SER A 1 84 ? -3.253 -11.384 20.834 1.00 53.81 84 SER A N 1
ATOM 639 C CA . SER A 1 84 ? -3.496 -10.118 21.536 1.00 53.81 84 SER A CA 1
ATOM 640 C C . SER A 1 84 ? -3.871 -10.374 23.012 1.00 53.81 84 SER A C 1
ATOM 642 O O . SER A 1 84 ? -4.784 -11.169 23.276 1.00 53.81 84 SER A O 1
ATOM 644 N N . PRO A 1 85 ? -3.209 -9.706 23.984 1.00 56.75 85 PRO A N 1
ATOM 645 C CA . PRO A 1 85 ? -3.391 -9.936 25.425 1.00 56.75 85 PRO A CA 1
ATOM 646 C C . PRO A 1 85 ? -4.842 -9.750 25.904 1.00 56.75 85 PRO A C 1
ATOM 648 O O . PRO A 1 85 ? -5.234 -10.299 26.936 1.00 56.75 85 PRO A O 1
ATOM 651 N N . THR A 1 86 ? -5.680 -9.072 25.115 1.00 56.16 86 THR A N 1
ATOM 652 C CA . THR A 1 86 ? -7.120 -8.904 25.347 1.00 56.16 86 THR A CA 1
ATOM 653 C C . THR A 1 86 ? -7.888 -10.237 25.382 1.00 56.16 86 THR A C 1
ATOM 655 O O . THR A 1 86 ? -8.853 -10.359 26.138 1.00 56.16 86 THR A O 1
ATOM 658 N N . ARG A 1 87 ? -7.468 -11.280 24.638 1.00 52.66 87 ARG A N 1
ATOM 659 C CA . ARG A 1 87 ? -8.08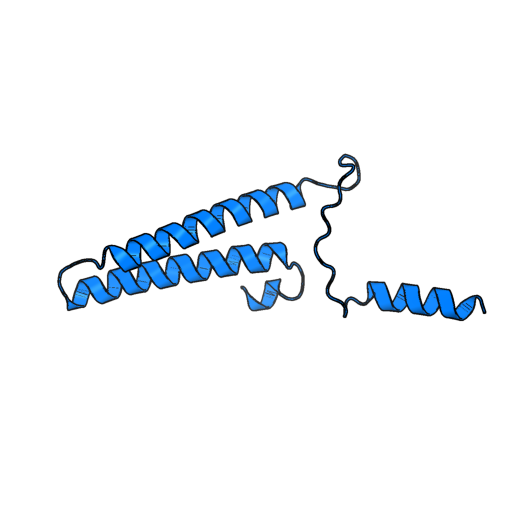6 -12.624 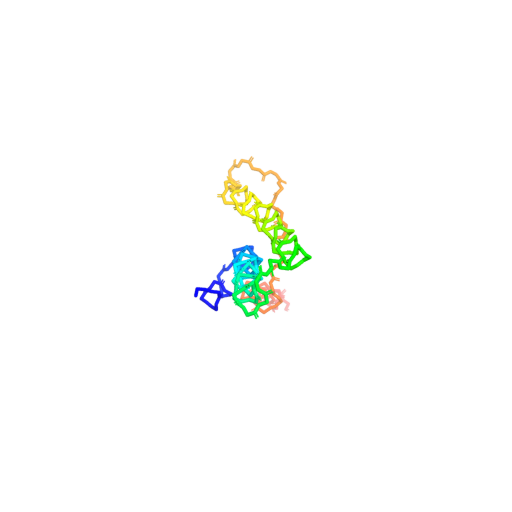24.756 1.00 52.66 87 ARG A CA 1
ATOM 660 C C . ARG A 1 87 ? -7.737 -13.308 26.073 1.00 52.66 87 ARG A C 1
ATOM 662 O O . ARG A 1 87 ? -8.588 -13.984 26.644 1.00 52.66 87 ARG A O 1
ATOM 669 N N . MET A 1 88 ? -6.506 -13.143 26.551 1.00 53.50 88 MET A N 1
ATOM 670 C CA . MET A 1 88 ? -6.033 -13.822 27.758 1.00 53.50 88 MET A CA 1
ATOM 671 C C . MET A 1 88 ? -6.760 -13.334 29.014 1.00 53.50 88 MET A C 1
ATOM 673 O O . MET A 1 88 ? -7.074 -14.150 29.878 1.00 53.50 88 MET A O 1
ATOM 677 N N . HIS A 1 89 ? -7.130 -12.050 29.076 1.00 55.94 89 HIS A N 1
ATOM 678 C CA . HIS A 1 89 ? -7.972 -11.534 30.161 1.00 55.94 89 HIS A CA 1
ATOM 679 C C . HIS A 1 89 ? -9.395 -12.120 30.153 1.00 55.94 89 HIS A C 1
ATOM 681 O O . HIS A 1 89 ? -9.902 -12.467 31.216 1.00 55.94 89 HIS A O 1
ATOM 687 N N . ARG A 1 90 ? -10.018 -12.314 28.978 1.00 56.19 90 ARG A N 1
ATOM 688 C CA . ARG A 1 90 ? -11.359 -12.930 28.869 1.00 56.19 90 ARG A CA 1
ATOM 689 C C . ARG A 1 90 ? -11.355 -14.424 29.224 1.00 56.19 90 ARG A C 1
ATOM 691 O O . ARG A 1 90 ? -12.320 -14.934 29.788 1.00 56.19 90 ARG A O 1
ATOM 698 N N . ILE A 1 91 ? -10.274 -15.134 28.898 1.00 57.47 91 ILE A N 1
ATOM 699 C CA . ILE A 1 91 ? -10.129 -16.553 29.257 1.00 57.47 91 ILE A CA 1
ATOM 700 C C . ILE A 1 91 ? -9.947 -16.695 30.773 1.00 57.47 91 ILE A C 1
ATOM 702 O O . ILE A 1 91 ? -10.594 -17.550 31.370 1.00 57.47 91 ILE A O 1
ATOM 706 N N . LYS A 1 92 ? -9.158 -15.818 31.414 1.00 55.59 92 LYS A N 1
ATOM 707 C CA . LYS A 1 92 ? -9.012 -15.815 32.879 1.00 55.59 92 LYS A CA 1
ATOM 708 C C . LYS A 1 92 ? -10.325 -15.522 33.606 1.00 55.59 92 LYS A C 1
ATOM 710 O O . LYS A 1 92 ? -10.684 -16.284 34.492 1.00 55.59 92 LYS A O 1
ATOM 715 N N . SER A 1 93 ? -11.095 -14.520 33.174 1.00 55.81 93 SER A N 1
ATOM 716 C CA . SER A 1 93 ? -12.369 -14.194 33.835 1.00 55.81 93 SER A CA 1
ATOM 717 C C . SER A 1 93 ? -13.409 -15.313 33.748 1.00 55.81 93 SER A C 1
ATOM 719 O O . SER A 1 93 ? -14.312 -15.350 34.564 1.00 55.81 93 SER A O 1
ATOM 721 N N . THR A 1 94 ? -13.311 -16.211 32.761 1.00 56.47 94 THR A N 1
ATOM 722 C CA . THR A 1 94 ? -14.226 -17.359 32.616 1.00 56.47 94 THR A CA 1
ATOM 723 C C . THR A 1 94 ? -13.818 -18.532 33.516 1.00 56.47 94 THR A C 1
ATOM 725 O O . THR A 1 94 ? -14.654 -19.354 33.869 1.00 56.47 94 THR A O 1
ATOM 728 N N . GLN A 1 95 ? -12.539 -18.616 33.894 1.00 57.78 95 GLN A N 1
ATOM 729 C CA . GLN A 1 95 ? -12.018 -19.658 34.786 1.00 57.78 95 GLN A CA 1
ATOM 730 C C . GLN A 1 95 ? -12.240 -19.337 36.269 1.00 57.78 95 GLN A C 1
ATOM 732 O O . GLN A 1 95 ? -12.237 -20.247 37.080 1.00 57.78 95 GLN A O 1
ATOM 737 N N . GLU A 1 96 ? -12.447 -18.069 36.629 1.00 56.28 96 GLU A N 1
ATOM 738 C CA . GLU A 1 96 ? -12.686 -17.648 38.021 1.00 56.28 96 GLU A CA 1
ATOM 739 C C . GLU A 1 96 ? -14.149 -17.821 38.475 1.00 56.28 96 GLU A C 1
ATOM 741 O O . GLU A 1 96 ? -14.459 -17.607 39.643 1.00 56.28 96 GLU A O 1
ATOM 746 N N . VAL A 1 97 ? -15.055 -18.199 37.565 1.00 60.00 97 VAL A N 1
ATOM 747 C CA . VAL A 1 97 ? -16.503 -18.351 37.827 1.00 60.00 97 VAL A CA 1
ATOM 748 C C . VAL A 1 97 ? -16.966 -19.814 37.908 1.00 60.00 97 VAL A C 1
ATOM 750 O O . VAL A 1 97 ? -18.169 -20.057 37.999 1.00 60.00 97 VAL A O 1
ATOM 753 N N . VAL A 1 98 ? -16.039 -20.777 37.865 1.00 51.69 98 VAL A N 1
ATOM 754 C CA . VAL A 1 98 ? -16.288 -22.228 37.980 1.00 51.69 98 VAL A CA 1
ATOM 755 C C . VAL A 1 98 ? -15.533 -22.765 39.185 1.00 51.69 98 VAL A C 1
ATOM 757 O O . VAL A 1 98 ? -16.145 -23.542 39.948 1.00 51.69 98 VAL A O 1
#

InterPro domains:
  IPR000791 Acetate transporter GPR1/Ato2/SatP-like [PF01184] (1-83)
  IPR051633 Acetate Uptake Transporter [PTHR31123] (1-86)

Sequence (98 aa):
MLLCILKSSTALFLLFFFLDVNYLLLGIAHLHAESTGTINISVQKAGGFWGILAALAAWYNAFAGIADPGNSFFAIPVGHFSWSPTRMHRIKSTQEVV

Secondary structure (DSSP, 8-state):
-HHHHTTT-HHHHHHHHHHHHHHHHHHHHHHHHHHHSS--HHHHHHHHHHHHHHHHHHHHHHHHHH--TTS-S--------TT-HHHHHHHHHHHTT-